Protein AF-A0A3P7IBZ7-F1 (afdb_monomer)

Radius of gyration: 17.92 Å; Cα contacts (8 Å, |Δi|>4): 157; chains: 1; bounding box: 42×33×43 Å

Secondary structure (DSSP, 8-state):
--SEEEEEE---EEEEEEETTEEEEEEE--EEESS---EEEEES-SSSS--EEEEE---S-SHHHHHHHHHHHHHHHHTTGGGSS-HHHHHHHHHHHHHHHHTSHHHHHHHHHHHHHHH-S--------THHHHHHHHHHHHHHTS-HHHHTT-

pLDDT: mean 86.07, std 16.51, range [39.19, 98.44]

Solvent-accessible surface area (backbone atoms only — not comparable to full-atom values): 9257 Å² total; per-residue (Å²): 104,73,77,57,47,100,59,60,45,80,64,69,56,70,52,70,52,72,43,84,93,44,75,54,72,51,72,52,61,49,34,43,41,78,64,67,24,65,29,61,42,84,38,49,68,66,47,97,89,40,62,46,76,50,78,32,83,32,75,98,53,38,35,64,20,43,47,43,52,70,43,48,65,59,57,45,50,78,64,44,51,86,78,45,93,56,49,68,65,50,51,55,51,48,54,52,54,50,49,56,47,55,70,31,74,67,44,46,52,50,41,58,49,46,48,53,63,67,58,74,52,87,83,78,83,89,79,58,77,73,66,59,64,53,53,57,51,54,52,50,58,54,55,72,72,49,59,71,75,62,66,75,72,115

Sequence (154 aa):
MGAYLDKPVTEKESESGHGNGLTYGATCMQGWRVKQEDAHNCILGLNDEWSMFAVYDGHGGDEVSKYTAMKLPDFLKEREFWAKDDLVTTLQEIFVDFDDILRSEEVMKELKRMAKESEDAPDRDDDGDNSEDECDRIQTIEESSMPLEEILTR

InterPro domains:
  IPR000222 PPM-type phosphatase, divalent cation binding [PS01032] (52-60)
  IPR001932 PPM-type phosphatase-like domain [PF00481] (24-108)
  IPR001932 PPM-type phosphatase-like domain [PS51746] (23-154)
  IPR036457 PPM-type phosphatase-like domain superfamily [G3DSA:3.60.40.10] (1-136)
  IPR036457 PPM-type phosphatase-like domain superfamily [SSF81606] (3-107)

Structure (mmCIF, N/CA/C/O backbone):
data_AF-A0A3P7IBZ7-F1
#
_entry.id   AF-A0A3P7IBZ7-F1
#
loop_
_atom_site.group_PDB
_atom_site.id
_atom_site.type_symbol
_atom_site.label_atom_id
_atom_site.label_alt_id
_atom_site.label_comp_id
_atom_site.label_asym_id
_atom_site.label_entity_id
_atom_site.label_seq_id
_atom_site.pdbx_PDB_ins_code
_atom_site.Cartn_x
_atom_site.Cartn_y
_atom_site.Cartn_z
_atom_site.occupancy
_atom_site.B_iso_or_equiv
_atom_site.auth_seq_id
_atom_site.auth_comp_id
_atom_site.auth_asym_id
_atom_site.auth_atom_id
_atom_site.pdbx_PDB_model_num
ATOM 1 N N . MET A 1 1 ? 19.540 3.984 -22.923 1.00 52.16 1 MET A N 1
ATOM 2 C CA . MET A 1 1 ? 18.143 3.651 -23.299 1.00 52.16 1 MET A CA 1
ATOM 3 C C . MET A 1 1 ? 17.266 4.300 -22.244 1.00 52.16 1 MET A C 1
ATOM 5 O O . MET A 1 1 ? 17.681 4.266 -21.099 1.00 52.16 1 MET A O 1
ATOM 9 N N . GLY A 1 2 ? 16.168 4.962 -22.622 1.00 67.69 2 GLY A N 1
ATOM 10 C CA . GLY A 1 2 ? 15.316 5.707 -21.679 1.00 67.69 2 GLY A CA 1
ATOM 11 C C . GLY A 1 2 ? 14.502 4.808 -20.741 1.00 67.69 2 GLY A C 1
ATOM 12 O O . GLY A 1 2 ? 14.731 3.602 -20.683 1.00 67.69 2 GLY A O 1
ATOM 13 N N . ALA A 1 3 ? 13.495 5.373 -20.074 1.00 71.81 3 ALA A N 1
ATOM 14 C CA . ALA A 1 3 ? 12.662 4.727 -19.042 1.00 71.81 3 ALA A CA 1
ATOM 15 C C . ALA A 1 3 ? 11.845 3.475 -19.470 1.00 71.81 3 ALA A C 1
ATOM 17 O O . ALA A 1 3 ? 11.038 2.953 -18.691 1.00 71.81 3 ALA A O 1
ATOM 18 N N . TYR A 1 4 ? 12.030 2.970 -20.696 1.00 87.06 4 TYR A N 1
ATOM 19 C CA . TYR A 1 4 ? 11.229 1.903 -21.294 1.00 87.06 4 TYR A CA 1
ATOM 20 C C . TYR A 1 4 ? 12.060 0.708 -21.780 1.00 87.06 4 TYR A C 1
ATOM 22 O O . TYR A 1 4 ? 13.127 0.855 -22.372 1.00 87.06 4 TYR A O 1
ATOM 30 N N . LEU A 1 5 ? 11.503 -0.489 -21.593 1.00 87.38 5 LEU A N 1
ATOM 31 C CA . LEU A 1 5 ? 12.014 -1.758 -22.105 1.00 87.38 5 LEU A CA 1
ATOM 32 C C . LEU A 1 5 ? 11.675 -1.959 -23.592 1.00 87.38 5 LEU A C 1
ATOM 34 O O . LEU A 1 5 ? 10.646 -1.498 -24.081 1.00 87.38 5 LEU A O 1
ATOM 38 N N . ASP A 1 6 ? 12.463 -2.786 -24.286 1.00 90.25 6 ASP A N 1
ATOM 39 C CA . ASP A 1 6 ? 12.171 -3.206 -25.671 1.00 90.25 6 ASP A CA 1
ATOM 40 C C . ASP A 1 6 ? 10.864 -4.013 -25.801 1.00 90.25 6 ASP A C 1
ATOM 42 O O . ASP A 1 6 ? 10.265 -4.102 -26.879 1.00 90.25 6 ASP A O 1
ATOM 46 N N . LYS A 1 7 ? 10.441 -4.669 -24.715 1.00 92.88 7 LYS A N 1
ATOM 47 C CA . LYS A 1 7 ? 9.206 -5.456 -24.611 1.00 92.88 7 LYS A CA 1
ATOM 48 C C . LYS A 1 7 ? 8.634 -5.325 -23.203 1.00 92.88 7 LYS A C 1
ATOM 50 O O . LYS A 1 7 ? 9.416 -5.295 -22.255 1.00 92.88 7 LYS A O 1
ATOM 55 N N . PRO A 1 8 ? 7.301 -5.342 -23.043 1.00 95.69 8 PRO A N 1
ATOM 56 C CA . PRO A 1 8 ? 6.701 -5.250 -21.728 1.00 95.69 8 PRO A CA 1
ATOM 57 C C . PRO A 1 8 ? 6.897 -6.547 -20.942 1.00 95.69 8 PRO A C 1
ATOM 59 O O . PRO A 1 8 ? 6.759 -7.648 -21.485 1.00 95.69 8 PRO A O 1
ATOM 62 N N . VAL A 1 9 ? 7.137 -6.412 -19.643 1.00 96.00 9 VAL A N 1
ATOM 63 C CA . VAL A 1 9 ? 7.001 -7.495 -18.672 1.00 96.00 9 VAL A CA 1
ATOM 64 C C . VAL A 1 9 ? 5.512 -7.674 -18.388 1.00 96.00 9 VAL A C 1
ATOM 66 O O . VAL A 1 9 ? 4.873 -6.844 -17.745 1.00 96.00 9 VAL A O 1
ATOM 69 N N . THR A 1 10 ? 4.939 -8.751 -18.923 1.00 96.62 10 THR A N 1
ATOM 70 C CA . THR A 1 10 ? 3.502 -9.057 -18.806 1.00 96.62 10 THR A CA 1
ATOM 71 C C . THR A 1 10 ? 3.184 -10.064 -17.704 1.00 96.62 10 THR A C 1
ATOM 73 O O . THR A 1 10 ? 2.060 -10.567 -17.642 1.00 96.62 10 THR A O 1
ATOM 76 N N . GLU A 1 11 ? 4.178 -10.432 -16.894 1.00 97.12 11 GLU A N 1
ATOM 77 C CA . GLU A 1 11 ? 3.962 -11.269 -15.719 1.00 97.12 11 GLU A CA 1
ATOM 78 C C . GLU A 1 11 ? 3.046 -10.540 -14.737 1.00 97.12 11 GLU A C 1
ATOM 80 O O . GLU A 1 11 ? 3.149 -9.328 -14.551 1.00 97.12 11 GLU A O 1
ATOM 85 N N . LYS A 1 12 ? 2.099 -11.288 -14.173 1.00 97.25 12 LYS A N 1
ATOM 86 C CA . LYS A 1 12 ? 1.120 -10.768 -13.230 1.00 97.25 12 LYS A CA 1
ATOM 87 C C . LYS A 1 12 ? 1.383 -11.379 -11.878 1.00 97.25 12 LYS A C 1
ATOM 89 O O . LYS A 1 12 ? 1.304 -12.598 -11.730 1.00 97.25 12 LYS A O 1
ATOM 94 N N . GLU A 1 13 ? 1.587 -10.523 -10.899 1.00 96.62 13 GLU A N 1
ATOM 95 C CA . GLU A 1 13 ? 1.480 -10.914 -9.507 1.00 96.62 13 GLU A CA 1
ATOM 96 C C . GLU A 1 13 ? 0.029 -10.670 -9.115 1.00 96.62 13 GLU A C 1
ATOM 98 O O . GLU A 1 13 ? -0.492 -9.565 -9.276 1.00 96.62 13 GLU A O 1
ATOM 103 N N . SER A 1 14 ? -0.676 -11.730 -8.730 1.00 97.56 14 SER A N 1
ATOM 104 C CA . SER A 1 14 ? -2.088 -11.663 -8.366 1.00 97.56 14 SER A CA 1
ATOM 105 C C . SER A 1 14 ? -2.292 -12.262 -6.987 1.00 97.56 14 SER A C 1
ATOM 107 O O . SER A 1 14 ? -1.769 -13.332 -6.679 1.00 97.56 14 SER A O 1
ATOM 109 N N . GLU A 1 15 ? -3.128 -11.613 -6.194 1.00 97.75 15 GLU A N 1
ATOM 110 C CA . GLU A 1 15 ? -3.600 -12.130 -4.921 1.00 97.75 15 GLU A CA 1
ATOM 111 C C . GLU A 1 15 ? -5.122 -12.001 -4.822 1.00 97.75 15 GLU A C 1
ATOM 113 O O . GLU A 1 15 ? -5.765 -11.222 -5.527 1.00 97.75 15 GLU A O 1
ATOM 118 N N . SER A 1 16 ? -5.726 -12.816 -3.967 1.00 98.19 16 SER A N 1
ATOM 119 C CA . SER A 1 16 ? -7.155 -12.749 -3.676 1.00 98.19 16 SER A CA 1
ATOM 120 C C . SER A 1 16 ? -7.416 -13.313 -2.292 1.00 98.19 16 SER A C 1
ATOM 122 O O . SER A 1 16 ? -6.665 -14.165 -1.813 1.00 98.19 16 SER A O 1
ATOM 124 N N . GLY A 1 17 ? -8.497 -12.870 -1.663 1.00 97.50 17 GLY A N 1
ATOM 125 C CA . GLY A 1 17 ? -8.834 -13.308 -0.319 1.00 97.50 17 GLY A CA 1
ATOM 126 C C . GLY A 1 17 ? -10.266 -12.981 0.068 1.00 97.50 17 GLY A C 1
ATOM 127 O O . GLY A 1 17 ? -10.986 -12.270 -0.634 1.00 97.50 17 GLY A O 1
ATOM 128 N N . HIS A 1 18 ? -10.683 -13.522 1.209 1.00 97.44 18 HIS A N 1
ATOM 129 C CA . HIS A 1 18 ? -11.980 -13.243 1.813 1.00 97.44 18 HIS A CA 1
ATOM 130 C C . HIS A 1 18 ? -11.850 -13.170 3.340 1.00 97.44 18 HIS A C 1
ATOM 132 O O . HIS A 1 18 ? -11.046 -13.884 3.937 1.00 97.44 18 HIS A O 1
ATOM 138 N N . GLY A 1 19 ? -12.637 -12.311 3.984 1.00 94.81 19 GLY A N 1
ATOM 139 C CA . GLY A 1 19 ? -12.550 -12.040 5.425 1.00 94.81 19 GLY A CA 1
ATOM 140 C C . GLY A 1 19 ? -13.322 -10.777 5.793 1.00 94.81 19 GLY A C 1
ATOM 141 O O . GLY A 1 19 ? -13.628 -9.985 4.909 1.00 94.81 19 GLY A O 1
ATOM 142 N N . ASN A 1 20 ? -13.711 -10.619 7.061 1.00 93.81 20 ASN A N 1
ATOM 143 C CA . ASN A 1 20 ? -14.535 -9.491 7.537 1.00 93.81 20 ASN A CA 1
ATOM 144 C C . ASN A 1 20 ? -15.783 -9.206 6.664 1.00 93.81 20 ASN A C 1
ATOM 146 O O . ASN A 1 20 ? -16.196 -8.068 6.479 1.00 93.81 20 ASN A O 1
ATOM 150 N N . GLY A 1 21 ? -16.387 -10.257 6.091 1.00 95.38 21 GLY A N 1
ATOM 151 C CA . GLY A 1 21 ? -17.546 -10.142 5.192 1.00 95.38 21 GLY A CA 1
ATOM 152 C C . GLY A 1 21 ? -17.233 -9.643 3.773 1.00 95.38 21 GLY A C 1
ATOM 153 O O . GLY A 1 21 ? -18.151 -9.516 2.966 1.00 95.38 21 GLY A O 1
ATOM 154 N N . LEU A 1 22 ? -15.963 -9.401 3.449 1.00 97.00 22 LEU A N 1
ATOM 155 C CA . LEU A 1 22 ? -15.488 -8.925 2.153 1.00 97.00 22 LEU A CA 1
ATOM 156 C C . LEU A 1 22 ? -14.825 -10.046 1.341 1.00 97.00 22 LEU A C 1
ATOM 158 O O . LEU A 1 22 ? -14.389 -11.072 1.868 1.00 97.00 22 LEU A O 1
ATOM 162 N N . THR A 1 23 ? -14.737 -9.838 0.030 1.00 98.06 23 THR A N 1
ATOM 163 C CA . THR A 1 23 ? -13.933 -10.637 -0.905 1.00 98.06 23 THR A CA 1
ATOM 164 C C . THR A 1 23 ? -13.191 -9.675 -1.820 1.00 98.06 23 THR A C 1
ATOM 166 O O . THR A 1 23 ? -13.800 -8.727 -2.315 1.00 98.06 23 THR A O 1
ATOM 169 N N . TYR A 1 24 ? -11.899 -9.909 -2.041 1.00 98.12 24 TYR A N 1
ATOM 170 C CA . TYR A 1 24 ? -11.063 -9.062 -2.886 1.00 98.12 24 TYR A CA 1
ATOM 171 C C . TYR A 1 24 ? -10.241 -9.885 -3.879 1.00 98.12 24 TYR A C 1
ATOM 173 O O . TYR A 1 24 ? -9.981 -11.073 -3.677 1.00 98.12 24 TYR A O 1
ATOM 181 N N . GLY A 1 25 ? -9.804 -9.209 -4.935 1.00 98.31 25 GLY A N 1
ATOM 182 C CA . GLY A 1 25 ? -8.729 -9.646 -5.812 1.00 98.31 25 GLY A CA 1
ATOM 183 C C . GLY A 1 25 ? -7.904 -8.432 -6.221 1.00 98.31 25 GLY A C 1
ATOM 184 O O . GLY A 1 25 ? -8.474 -7.375 -6.488 1.00 98.31 25 GLY A O 1
ATOM 185 N N . ALA A 1 26 ? -6.587 -8.585 -6.256 1.00 98.00 26 ALA A N 1
ATOM 186 C CA . ALA A 1 26 ? -5.650 -7.560 -6.690 1.00 98.00 26 ALA A CA 1
ATOM 187 C C . ALA A 1 26 ? -4.626 -8.167 -7.649 1.00 98.00 26 ALA A C 1
ATOM 189 O O . ALA A 1 26 ? -4.324 -9.361 -7.595 1.00 98.00 26 ALA A O 1
ATOM 190 N N . THR A 1 27 ? -4.119 -7.351 -8.566 1.00 97.69 27 THR A N 1
ATOM 191 C CA . THR A 1 27 ? -3.012 -7.747 -9.429 1.00 97.69 27 THR A CA 1
ATOM 192 C C . THR A 1 27 ? -2.173 -6.542 -9.811 1.00 97.69 27 THR A C 1
ATOM 194 O O . THR A 1 27 ? -2.729 -5.477 -10.072 1.00 97.69 27 THR A O 1
ATOM 197 N N . CYS A 1 28 ? -0.858 -6.723 -9.890 1.00 96.38 28 CYS A N 1
ATOM 198 C CA . CYS A 1 28 ? 0.061 -5.750 -10.466 1.00 96.38 28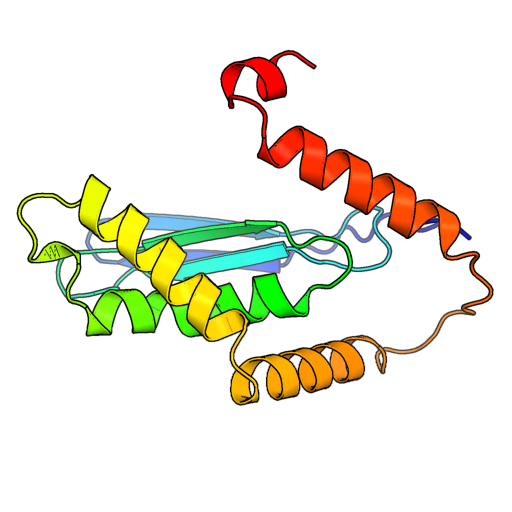 CYS A CA 1
ATOM 199 C C . CYS A 1 28 ? 0.846 -6.369 -11.635 1.00 96.38 28 CYS A C 1
ATOM 201 O O . CYS A 1 28 ? 0.928 -7.592 -11.789 1.00 96.38 28 CYS A O 1
ATOM 203 N N . MET A 1 29 ? 1.360 -5.502 -12.508 1.00 97.31 29 MET A N 1
ATOM 204 C CA . MET A 1 29 ? 2.141 -5.858 -13.692 1.00 97.31 29 MET A CA 1
ATOM 205 C C . MET A 1 29 ? 3.065 -4.686 -14.027 1.00 97.31 29 MET A C 1
ATOM 207 O O . MET A 1 29 ? 2.584 -3.567 -14.167 1.00 97.31 29 MET A O 1
ATOM 211 N N . GLN A 1 30 ? 4.359 -4.949 -14.208 1.00 95.56 30 GLN A N 1
ATOM 212 C CA . GLN A 1 30 ? 5.362 -3.912 -14.490 1.00 95.56 30 GLN A CA 1
ATOM 213 C C . GLN A 1 30 ? 5.162 -3.232 -15.857 1.00 95.56 30 GLN A C 1
ATOM 215 O O . GLN A 1 30 ? 5.367 -2.030 -16.018 1.00 95.56 30 GLN A O 1
ATOM 220 N N . GLY A 1 31 ? 4.774 -3.997 -16.880 1.00 95.50 31 GLY A N 1
ATOM 221 C CA . GLY A 1 31 ? 4.566 -3.453 -18.217 1.00 95.50 31 GLY A CA 1
ATOM 222 C C . GLY A 1 31 ? 5.872 -2.982 -18.861 1.00 95.50 31 GLY A C 1
ATOM 223 O O . GLY A 1 31 ? 6.846 -3.727 -18.913 1.00 95.50 31 GLY A O 1
ATOM 224 N N . TRP A 1 32 ? 5.867 -1.779 -19.434 1.00 93.69 32 TRP A N 1
ATOM 225 C CA . TRP A 1 32 ? 6.975 -1.273 -20.255 1.00 93.69 32 TRP A CA 1
ATOM 226 C C . TRP A 1 32 ? 8.083 -0.580 -19.463 1.00 93.69 32 TRP A C 1
ATOM 228 O O . TRP A 1 32 ? 9.132 -0.317 -20.043 1.00 93.69 32 TRP A O 1
ATOM 238 N N . ARG A 1 33 ? 7.862 -0.262 -18.185 1.00 90.19 33 ARG A N 1
ATOM 239 C CA . ARG A 1 33 ? 8.858 0.419 -17.350 1.00 90.19 33 ARG A CA 1
ATOM 240 C C . ARG A 1 33 ? 10.016 -0.518 -17.020 1.00 90.19 33 ARG A C 1
ATOM 242 O O . ARG A 1 33 ? 9.834 -1.735 -16.961 1.00 90.19 33 ARG A O 1
ATOM 249 N N . VAL A 1 34 ? 11.204 0.045 -16.808 1.00 89.12 34 VAL A N 1
ATOM 250 C CA . VAL A 1 34 ? 12.412 -0.729 -16.462 1.00 89.12 34 VAL A CA 1
ATOM 251 C C . VAL A 1 34 ? 12.281 -1.391 -15.088 1.00 89.12 34 VAL A C 1
ATOM 253 O O . VAL A 1 34 ? 12.700 -2.538 -14.922 1.00 89.12 34 VAL A O 1
ATOM 256 N N . LYS A 1 35 ? 11.641 -0.707 -14.135 1.00 90.44 35 LYS A N 1
ATOM 257 C CA . LYS A 1 35 ? 11.371 -1.197 -12.779 1.00 90.44 35 LYS A CA 1
ATOM 258 C C . LYS A 1 35 ? 9.875 -1.128 -12.471 1.00 90.44 35 LYS A C 1
ATOM 260 O O . LYS A 1 35 ? 9.162 -0.311 -13.050 1.00 90.44 35 LYS A O 1
ATOM 265 N N . GLN A 1 36 ? 9.415 -2.014 -11.588 1.00 94.19 36 GLN A N 1
ATOM 266 C CA . GLN A 1 36 ? 8.097 -1.904 -10.968 1.00 94.19 36 GLN A CA 1
ATOM 267 C C . GLN A 1 36 ? 8.231 -1.093 -9.681 1.00 94.19 36 GLN A C 1
ATOM 269 O O . GLN A 1 36 ? 8.868 -1.558 -8.735 1.00 94.19 36 GLN A O 1
ATOM 274 N N . GLU A 1 37 ? 7.640 0.097 -9.666 1.00 95.69 37 GLU A N 1
ATOM 275 C CA . GLU A 1 37 ? 7.680 1.022 -8.531 1.00 95.69 37 GLU A CA 1
ATOM 276 C C . GLU A 1 37 ? 6.390 0.977 -7.697 1.00 95.69 37 GLU A C 1
ATOM 278 O O . GLU A 1 37 ? 6.362 1.498 -6.582 1.00 95.69 37 GLU A O 1
ATOM 283 N N . ASP A 1 38 ? 5.351 0.282 -8.175 1.00 97.00 38 ASP A N 1
ATOM 284 C CA . ASP A 1 38 ? 4.095 0.111 -7.449 1.00 97.00 38 ASP A CA 1
ATOM 285 C C . ASP A 1 38 ? 4.231 -0.829 -6.244 1.00 97.00 38 ASP A C 1
ATOM 287 O O . ASP A 1 38 ? 4.886 -1.876 -6.288 1.00 97.00 38 ASP A O 1
ATOM 291 N N . ALA A 1 39 ? 3.469 -0.531 -5.195 1.00 97.88 39 ALA A N 1
ATOM 292 C CA . ALA A 1 39 ? 3.184 -1.436 -4.088 1.00 97.88 39 ALA A CA 1
ATOM 293 C C . ALA A 1 39 ? 1.689 -1.399 -3.731 1.00 97.88 39 ALA A C 1
ATOM 295 O O . ALA A 1 39 ? 0.963 -0.480 -4.105 1.00 97.88 39 ALA A O 1
ATOM 296 N N . HIS A 1 40 ? 1.196 -2.392 -2.989 1.00 98.38 40 HIS A N 1
ATOM 297 C CA . HIS A 1 40 ? -0.197 -2.408 -2.536 1.00 98.38 40 HIS A CA 1
ATOM 298 C C . HIS A 1 40 ? -0.378 -3.161 -1.215 1.00 98.38 40 HIS A C 1
ATOM 300 O O . HIS A 1 40 ? 0.480 -3.935 -0.790 1.00 98.38 40 HIS A O 1
ATOM 306 N N . ASN A 1 41 ? -1.520 -2.936 -0.565 1.00 98.44 41 ASN A N 1
ATOM 307 C CA . ASN A 1 41 ? -1.990 -3.716 0.575 1.00 98.44 41 ASN A CA 1
ATOM 308 C C . ASN A 1 41 ? -3.424 -4.193 0.345 1.00 98.44 41 ASN A C 1
ATOM 310 O O . ASN A 1 41 ? -4.287 -3.395 -0.019 1.00 98.44 41 ASN A O 1
ATOM 314 N N . CYS A 1 42 ? -3.689 -5.454 0.687 1.00 98.12 42 CYS A N 1
ATOM 315 C CA . CYS A 1 42 ? -5.032 -6.013 0.819 1.00 98.12 42 CYS A CA 1
ATOM 316 C C . CYS A 1 42 ? -5.203 -6.659 2.204 1.00 98.12 42 CYS A C 1
ATOM 318 O O . CYS A 1 42 ? -5.070 -7.868 2.383 1.00 98.12 42 CYS A O 1
ATOM 320 N N . ILE A 1 43 ? -5.463 -5.844 3.226 1.00 97.56 43 ILE A N 1
ATOM 321 C CA . ILE A 1 43 ? -5.480 -6.264 4.631 1.00 97.56 43 ILE A CA 1
ATOM 322 C C . ILE A 1 43 ? -6.922 -6.384 5.104 1.00 97.56 43 ILE A C 1
ATOM 324 O O . ILE A 1 43 ? -7.578 -5.400 5.430 1.00 97.56 43 ILE A O 1
ATOM 328 N N . LEU A 1 44 ? -7.424 -7.612 5.185 1.00 96.81 44 LEU A N 1
ATOM 329 C CA . LEU A 1 44 ? -8.801 -7.858 5.614 1.00 96.81 44 LEU A CA 1
ATOM 330 C C . LEU A 1 44 ? -9.022 -7.630 7.113 1.00 96.81 44 LEU A C 1
ATOM 332 O O . LEU A 1 44 ? -10.113 -7.221 7.485 1.00 96.81 44 LEU A O 1
ATOM 336 N N . GLY A 1 45 ? -8.009 -7.857 7.949 1.00 93.06 45 GLY A N 1
ATOM 337 C CA . GLY A 1 45 ? -8.071 -7.653 9.398 1.00 93.06 45 GLY A CA 1
ATOM 338 C C . GLY A 1 45 ? -7.129 -6.542 9.839 1.00 93.06 45 GLY A C 1
ATOM 339 O O . GLY A 1 45 ? -6.076 -6.817 10.413 1.00 93.06 45 GLY A O 1
ATOM 340 N N . LEU A 1 46 ? -7.477 -5.291 9.533 1.00 93.62 46 LEU A N 1
ATOM 341 C CA . LEU A 1 46 ? -6.771 -4.145 10.105 1.00 93.62 46 LEU A CA 1
ATOM 342 C C . LEU A 1 46 ? -7.048 -4.080 11.616 1.00 93.62 46 LEU A C 1
ATOM 344 O O . LEU A 1 46 ? -6.125 -3.898 12.406 1.00 93.62 46 LEU A O 1
ATOM 348 N N . ASN A 1 47 ? -8.300 -4.345 11.993 1.00 90.75 47 ASN A N 1
ATOM 349 C CA . ASN A 1 47 ? -8.729 -4.803 13.314 1.00 90.75 47 ASN A CA 1
ATOM 350 C C . ASN A 1 47 ? -9.914 -5.791 13.142 1.00 90.75 47 ASN A C 1
ATOM 352 O O . ASN A 1 47 ? -10.132 -6.306 12.041 1.00 90.75 47 ASN A O 1
ATOM 356 N N . ASP A 1 48 ? -10.681 -6.053 14.205 1.00 89.31 48 ASP A N 1
ATOM 357 C CA . ASP A 1 48 ? -11.826 -6.978 14.168 1.00 89.31 48 ASP A CA 1
ATOM 358 C C . ASP A 1 48 ? -12.973 -6.526 13.236 1.00 89.31 48 ASP A C 1
ATOM 360 O O . ASP A 1 48 ? -13.740 -7.361 12.761 1.00 89.31 48 ASP A O 1
ATOM 364 N N . GLU A 1 49 ? -13.090 -5.227 12.942 1.00 91.75 49 GLU A N 1
ATOM 365 C CA . GLU A 1 49 ? -14.200 -4.638 12.171 1.00 91.75 49 GLU A CA 1
ATOM 366 C C . GLU A 1 49 ? -13.758 -3.953 10.866 1.00 91.75 49 GLU A C 1
ATOM 368 O O . GLU A 1 49 ? -14.572 -3.739 9.969 1.00 91.75 49 GLU A O 1
ATOM 373 N N . TRP A 1 50 ? -12.475 -3.616 10.735 1.00 94.94 50 TRP A N 1
ATOM 374 C CA . TRP A 1 50 ? -11.934 -2.794 9.659 1.00 94.94 50 TRP A CA 1
ATOM 375 C C . TRP A 1 50 ? -10.991 -3.587 8.764 1.00 94.94 50 TRP A C 1
ATOM 377 O O . TRP A 1 50 ? -10.148 -4.361 9.221 1.00 94.94 50 TRP A O 1
ATOM 387 N N . SER A 1 51 ? -11.101 -3.322 7.467 1.00 96.75 51 SER A N 1
ATOM 388 C CA . SER A 1 51 ? -10.182 -3.780 6.429 1.00 96.75 51 SER A CA 1
ATOM 389 C C . SER A 1 51 ? -9.531 -2.567 5.764 1.00 96.75 51 SER A C 1
ATOM 391 O O . SER A 1 51 ? -10.141 -1.502 5.682 1.00 96.75 51 SER A O 1
ATOM 393 N N . MET A 1 52 ? -8.307 -2.726 5.270 1.00 96.38 52 MET A N 1
ATOM 394 C CA . MET A 1 52 ? -7.556 -1.700 4.550 1.00 96.38 52 MET A CA 1
ATOM 395 C C . MET A 1 52 ? -7.153 -2.214 3.174 1.00 96.38 52 MET A C 1
ATOM 397 O O . MET A 1 52 ? -6.584 -3.297 3.050 1.00 96.38 52 MET A O 1
ATOM 401 N N . PHE A 1 53 ? -7.391 -1.390 2.159 1.00 98.19 53 PHE A N 1
ATOM 402 C CA . PHE A 1 53 ? -6.895 -1.592 0.804 1.00 98.19 53 PHE A CA 1
ATOM 403 C C . PHE A 1 53 ? -6.184 -0.318 0.362 1.00 98.19 53 PHE A C 1
ATOM 405 O O . PHE A 1 53 ? -6.715 0.772 0.570 1.00 98.19 53 PHE A O 1
ATOM 412 N N . ALA A 1 54 ? -4.994 -0.447 -0.214 1.00 98.19 54 ALA A N 1
ATOM 413 C CA . ALA A 1 54 ? -4.203 0.695 -0.659 1.00 98.19 54 ALA A CA 1
ATOM 414 C C . ALA A 1 54 ? -3.339 0.320 -1.863 1.00 98.19 54 ALA A C 1
ATOM 416 O O . ALA A 1 54 ? -2.884 -0.818 -1.965 1.00 98.19 54 ALA A 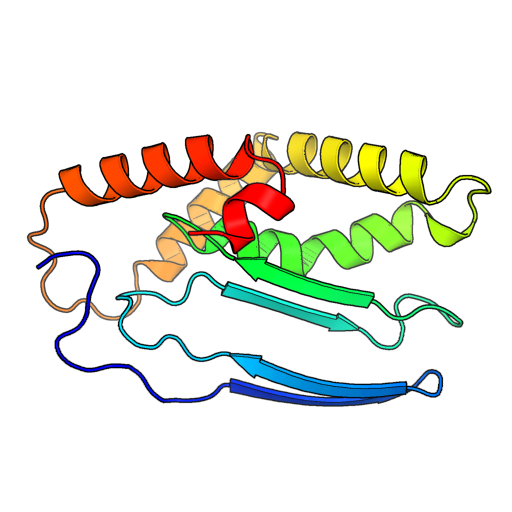O 1
ATOM 417 N N . VAL A 1 55 ? -3.114 1.291 -2.744 1.00 98.38 55 VAL A N 1
ATOM 418 C CA . VAL A 1 55 ? -2.181 1.217 -3.873 1.00 98.38 55 VAL A CA 1
ATOM 419 C C . VAL A 1 55 ? -1.253 2.418 -3.752 1.00 98.38 55 VAL A C 1
ATOM 421 O O . VAL A 1 55 ? -1.719 3.526 -3.486 1.00 98.38 55 VAL A O 1
ATOM 424 N N . TYR A 1 56 ? 0.041 2.179 -3.915 1.00 98.06 56 TYR A N 1
ATOM 425 C CA . TYR A 1 56 ? 1.092 3.180 -3.827 1.00 98.06 56 TYR A CA 1
ATOM 426 C C . TYR A 1 56 ? 1.850 3.163 -5.148 1.00 98.06 56 TYR A C 1
ATOM 428 O O . TYR A 1 56 ? 2.499 2.166 -5.453 1.00 98.06 56 TYR A O 1
ATOM 436 N N . ASP A 1 57 ? 1.733 4.242 -5.909 1.00 97.38 57 ASP A N 1
ATOM 437 C CA . ASP A 1 57 ? 2.437 4.455 -7.175 1.00 97.38 57 ASP A CA 1
ATOM 438 C C . ASP A 1 57 ? 3.772 5.143 -6.849 1.00 97.38 57 ASP A C 1
ATOM 440 O O . ASP A 1 57 ? 3.791 6.267 -6.332 1.00 97.38 57 ASP A O 1
ATOM 444 N N . GLY A 1 58 ? 4.872 4.400 -6.973 1.00 94.12 58 GLY A N 1
ATOM 445 C CA . GLY A 1 58 ? 6.218 4.910 -6.711 1.00 94.12 58 GLY A CA 1
ATOM 446 C C . GLY A 1 58 ? 6.752 5.686 -7.911 1.00 94.12 58 GLY A C 1
ATOM 447 O O . GLY A 1 58 ? 6.364 5.419 -9.041 1.00 94.12 58 GLY A O 1
ATOM 448 N N . HIS A 1 59 ? 7.658 6.637 -7.669 1.00 89.50 59 HIS A N 1
ATOM 449 C CA . HIS A 1 59 ? 8.251 7.422 -8.750 1.00 89.50 59 HIS A CA 1
ATOM 450 C C . HIS A 1 59 ? 9.720 7.751 -8.495 1.00 89.50 59 HIS A C 1
ATOM 452 O O . HIS A 1 59 ? 10.055 8.476 -7.551 1.00 89.50 59 HIS A O 1
ATOM 458 N N . GLY A 1 60 ? 10.595 7.271 -9.378 1.00 86.06 60 GLY A N 1
ATOM 459 C CA . GLY A 1 60 ? 12.039 7.514 -9.305 1.00 86.06 60 GLY A CA 1
ATOM 460 C C . GLY A 1 60 ? 12.723 6.740 -8.176 1.00 86.06 60 GLY A C 1
ATOM 461 O O . GLY A 1 60 ? 13.687 7.253 -7.595 1.00 86.06 60 GLY A O 1
ATOM 462 N N . GLY A 1 61 ? 12.184 5.559 -7.869 1.00 90.06 61 GLY A N 1
ATOM 463 C CA . GLY A 1 61 ? 12.497 4.691 -6.740 1.00 90.06 61 GLY A CA 1
ATOM 464 C C . GLY A 1 61 ? 11.256 3.941 -6.233 1.00 90.06 61 GLY A C 1
ATOM 465 O O . GLY A 1 61 ? 10.165 4.504 -6.120 1.00 90.06 61 GLY A O 1
ATOM 466 N N . ASP A 1 62 ? 11.420 2.664 -5.887 1.00 94.75 62 ASP A N 1
ATOM 467 C CA . ASP A 1 62 ? 10.374 1.800 -5.322 1.00 94.75 62 ASP A CA 1
ATOM 468 C C . ASP A 1 62 ? 10.443 1.705 -3.785 1.00 94.75 62 ASP A C 1
ATOM 470 O O . ASP A 1 62 ? 9.609 1.070 -3.136 1.00 94.75 62 ASP A O 1
ATOM 474 N N . GLU A 1 63 ? 11.446 2.325 -3.164 1.00 96.44 63 GLU A N 1
ATOM 475 C CA . GLU A 1 63 ? 11.712 2.191 -1.738 1.00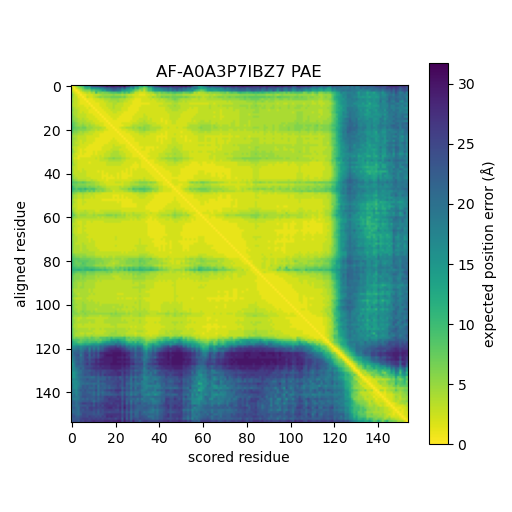 96.44 63 GLU A CA 1
ATOM 476 C C . GLU A 1 63 ? 10.630 2.838 -0.870 1.00 96.44 63 GLU A C 1
ATOM 478 O O . GLU A 1 63 ? 10.249 2.258 0.147 1.00 96.44 63 GLU A O 1
ATOM 483 N N . VAL A 1 64 ? 10.092 3.999 -1.266 1.00 97.38 64 VAL A N 1
ATOM 484 C CA . VAL A 1 64 ? 9.063 4.706 -0.485 1.00 97.38 64 VAL A CA 1
ATOM 485 C C . VAL A 1 64 ? 7.708 4.015 -0.609 1.00 97.38 64 VAL A C 1
ATOM 487 O O . VAL A 1 64 ? 7.037 3.822 0.407 1.00 97.38 64 VAL A O 1
ATOM 490 N N . SER A 1 65 ? 7.308 3.587 -1.810 1.00 97.94 65 SER A N 1
ATOM 491 C CA . SER A 1 65 ? 6.054 2.849 -2.021 1.00 97.94 65 SER A CA 1
ATOM 492 C C . SER A 1 65 ? 6.074 1.518 -1.260 1.00 97.94 65 SER A C 1
ATOM 494 O O . SER A 1 65 ? 5.145 1.221 -0.501 1.00 97.94 65 SER A O 1
ATOM 496 N N . LYS A 1 66 ? 7.179 0.762 -1.342 1.00 97.62 66 LYS A N 1
ATOM 497 C CA . LYS A 1 66 ? 7.381 -0.477 -0.572 1.00 97.62 66 LYS A CA 1
ATOM 498 C C . LYS A 1 66 ? 7.413 -0.231 0.932 1.00 97.62 66 LYS A C 1
ATOM 500 O O . LYS A 1 66 ? 6.760 -0.959 1.679 1.00 97.62 66 LYS A O 1
ATOM 505 N N . TYR A 1 67 ? 8.147 0.779 1.402 1.00 98.06 67 TYR A N 1
ATOM 506 C CA . TYR A 1 67 ? 8.207 1.109 2.829 1.00 98.06 67 TYR A CA 1
ATOM 507 C C . TYR A 1 67 ? 6.828 1.493 3.370 1.00 98.06 67 TYR A C 1
ATOM 509 O O . TYR A 1 67 ? 6.418 1.012 4.429 1.00 98.06 67 TYR A O 1
ATOM 517 N N . THR A 1 68 ? 6.075 2.289 2.612 1.00 98.31 68 THR A N 1
ATOM 518 C CA . THR A 1 68 ? 4.702 2.673 2.952 1.00 98.31 68 THR A CA 1
ATOM 519 C C . THR A 1 68 ? 3.808 1.442 3.061 1.00 98.31 68 THR A C 1
ATOM 521 O O . THR A 1 68 ? 3.171 1.253 4.096 1.00 98.31 68 THR A O 1
ATOM 524 N N . ALA A 1 69 ? 3.846 0.537 2.078 1.00 98.00 69 ALA A N 1
ATOM 525 C CA . ALA A 1 69 ? 3.086 -0.712 2.122 1.00 98.00 69 ALA A CA 1
ATOM 526 C C . ALA A 1 69 ? 3.443 -1.607 3.324 1.00 98.00 69 ALA A C 1
ATOM 528 O O . ALA A 1 69 ? 2.585 -2.321 3.846 1.00 98.00 69 ALA A O 1
ATOM 529 N N . MET A 1 70 ? 4.698 -1.574 3.785 1.00 97.69 70 MET A N 1
ATOM 530 C CA . MET A 1 70 ? 5.150 -2.346 4.945 1.00 97.69 70 MET A CA 1
ATOM 531 C C . MET A 1 70 ? 4.759 -1.724 6.290 1.00 97.69 70 MET A C 1
ATOM 533 O O . MET A 1 70 ? 4.529 -2.463 7.244 1.00 97.69 70 MET A O 1
ATOM 537 N N . LYS A 1 71 ? 4.746 -0.390 6.405 1.00 98.00 71 LYS A N 1
ATOM 538 C CA . LYS A 1 71 ? 4.689 0.300 7.708 1.00 98.00 71 LYS A CA 1
ATOM 539 C C . LYS A 1 71 ? 3.390 1.049 7.967 1.00 98.00 71 LYS A C 1
ATOM 541 O O . LYS A 1 71 ? 2.953 1.095 9.116 1.00 98.00 71 LYS A O 1
ATOM 546 N N . LEU A 1 72 ? 2.759 1.612 6.937 1.00 97.81 72 LEU A N 1
ATOM 547 C CA . LEU A 1 72 ? 1.539 2.408 7.091 1.00 97.81 72 LEU A CA 1
ATOM 548 C C . LEU A 1 72 ? 0.389 1.631 7.761 1.00 97.81 72 LEU A C 1
ATOM 550 O O . LEU A 1 72 ? -0.271 2.210 8.625 1.00 97.81 72 LEU A O 1
ATOM 554 N N . PRO A 1 73 ? 0.146 0.336 7.461 1.00 97.06 73 PRO A N 1
ATOM 555 C CA . PRO A 1 73 ? -0.932 -0.398 8.116 1.00 97.06 73 PRO A CA 1
ATOM 556 C C . PRO A 1 73 ? -0.770 -0.487 9.632 1.00 97.06 73 PRO A C 1
ATOM 558 O O . PRO A 1 73 ? -1.722 -0.237 10.364 1.00 97.06 73 PRO A O 1
ATOM 561 N N . ASP A 1 74 ? 0.426 -0.815 10.118 1.00 96.12 74 ASP A N 1
ATOM 562 C CA . ASP A 1 74 ? 0.669 -0.905 11.558 1.00 96.12 74 ASP A CA 1
ATOM 563 C C . ASP A 1 74 ? 0.681 0.485 12.205 1.00 96.12 74 ASP A C 1
ATOM 565 O O . ASP A 1 74 ? 0.127 0.661 13.288 1.00 96.12 74 ASP A O 1
ATOM 569 N N . PHE A 1 75 ? 1.163 1.503 11.491 1.00 96.38 75 PHE A N 1
ATOM 570 C CA . PHE A 1 75 ? 1.103 2.899 11.924 1.00 96.38 75 PHE A CA 1
ATOM 571 C C . PHE A 1 75 ? -0.329 3.413 12.145 1.00 96.38 75 PHE A C 1
ATOM 573 O O . PHE A 1 75 ? -0.600 4.139 13.109 1.00 96.38 75 PHE A O 1
ATOM 580 N N . LEU A 1 76 ? -1.256 3.012 11.266 1.00 95.62 76 LEU A N 1
ATOM 581 C CA . LEU A 1 76 ? -2.690 3.266 11.401 1.00 95.62 76 LEU A CA 1
ATOM 582 C C . LEU A 1 76 ? -3.271 2.531 12.616 1.00 95.62 76 LEU A C 1
ATOM 584 O O . LEU A 1 76 ? -4.053 3.120 13.367 1.00 95.62 76 LEU A O 1
ATOM 588 N N . LYS A 1 77 ? -2.873 1.269 12.835 1.00 94.25 77 LYS A N 1
ATOM 589 C CA . LYS A 1 77 ? -3.339 0.473 13.982 1.00 94.25 77 LYS A CA 1
ATOM 590 C C . LYS A 1 77 ? -2.898 1.060 15.315 1.00 94.25 77 LYS A C 1
ATOM 592 O O . LYS A 1 77 ? -3.714 1.170 16.222 1.00 94.25 77 LYS A O 1
ATOM 597 N N . GLU A 1 78 ? -1.638 1.472 15.427 1.00 94.25 78 GLU A N 1
ATOM 598 C CA . GLU A 1 78 ? -1.073 2.057 16.649 1.00 94.25 78 GLU A CA 1
ATOM 599 C C . GLU A 1 78 ? -1.789 3.339 17.090 1.00 94.25 78 GLU A C 1
ATOM 601 O O . GLU A 1 78 ? -1.842 3.641 18.281 1.00 94.25 78 GLU A O 1
ATOM 606 N N . ARG A 1 79 ? -2.358 4.092 16.142 1.00 93.12 79 ARG A N 1
ATOM 607 C CA . ARG A 1 79 ? -3.125 5.317 16.422 1.00 93.12 79 ARG A CA 1
ATOM 608 C C . ARG A 1 79 ? -4.602 5.082 16.670 1.00 93.12 79 ARG A C 1
ATOM 610 O O . ARG A 1 79 ? -5.302 6.044 16.987 1.00 93.12 79 ARG A O 1
ATOM 617 N N . GLU A 1 80 ? -5.065 3.844 16.496 1.00 92.00 80 GLU A N 1
ATOM 618 C CA . GLU A 1 80 ? -6.473 3.466 16.577 1.00 92.00 80 GLU A CA 1
ATOM 619 C C . GLU A 1 80 ? -7.357 4.485 15.842 1.00 92.00 80 GLU A C 1
ATOM 621 O O . GLU A 1 80 ? -8.318 5.002 16.407 1.00 92.00 80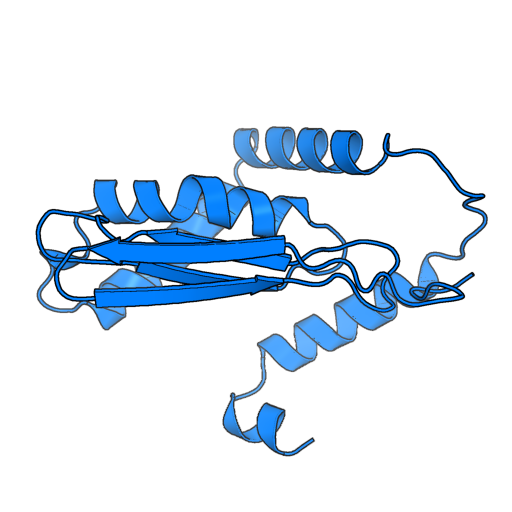 GLU A O 1
ATOM 626 N N . PHE A 1 81 ? -6.999 4.849 14.600 1.00 90.00 81 PHE A N 1
ATOM 627 C CA . PHE A 1 81 ? -7.628 5.988 13.908 1.00 90.00 81 PHE A CA 1
ATOM 628 C C . PHE A 1 81 ? -9.158 5.857 13.826 1.00 90.00 81 PHE A C 1
ATOM 630 O O . PHE A 1 81 ? -9.873 6.850 13.905 1.00 90.00 81 PHE A O 1
ATOM 637 N N . TRP A 1 82 ? -9.655 4.619 13.746 1.00 91.88 82 TRP A N 1
ATOM 638 C CA . TRP A 1 82 ? -11.073 4.253 13.767 1.00 91.88 82 TRP A CA 1
ATOM 639 C C . TRP A 1 82 ? -11.811 4.627 15.061 1.00 91.88 82 TRP A C 1
ATOM 641 O O . TRP A 1 82 ? -13.036 4.679 15.064 1.00 91.88 82 TRP A O 1
ATOM 651 N N . ALA A 1 83 ? -11.102 4.865 16.166 1.00 91.81 83 ALA A N 1
ATOM 652 C CA . ALA A 1 83 ? -11.683 5.260 17.447 1.00 91.81 83 ALA A CA 1
ATOM 653 C C . ALA A 1 83 ? -11.933 6.777 17.552 1.00 91.81 83 ALA A C 1
ATOM 655 O O . ALA A 1 83 ? -12.413 7.251 18.583 1.00 91.81 83 ALA A O 1
ATOM 656 N N . LYS A 1 84 ? -11.573 7.557 16.524 1.00 91.75 84 LYS A N 1
ATOM 657 C CA . LYS A 1 84 ? -11.769 9.011 16.485 1.00 91.75 84 LYS A CA 1
ATOM 658 C C . LYS A 1 84 ? -13.108 9.366 15.840 1.00 91.75 84 LYS A C 1
ATOM 660 O O . LYS A 1 84 ? -13.491 8.776 14.836 1.00 91.75 84 LYS A O 1
ATOM 665 N N . ASP A 1 85 ? -13.774 10.386 16.383 1.00 91.94 85 ASP A N 1
ATOM 666 C CA . ASP A 1 85 ? -15.045 10.888 15.838 1.00 91.94 85 ASP A CA 1
ATOM 667 C C . ASP A 1 85 ? -14.871 11.539 14.452 1.00 91.94 85 ASP A C 1
ATOM 669 O O . ASP A 1 85 ? -15.749 11.430 13.597 1.00 91.94 85 ASP A O 1
ATOM 673 N N . ASP A 1 86 ? -13.732 12.201 14.219 1.00 93.69 86 ASP A N 1
ATOM 674 C CA . ASP A 1 86 ? -13.382 12.820 12.937 1.00 93.69 86 ASP A CA 1
ATOM 675 C C . ASP A 1 86 ? -12.289 12.017 12.224 1.00 93.69 86 ASP A C 1
ATOM 677 O O . ASP A 1 86 ? -11.090 12.282 12.354 1.00 93.69 86 ASP A O 1
ATOM 681 N N . LEU A 1 87 ? -12.722 11.009 11.465 1.00 92.88 87 LEU A N 1
ATOM 682 C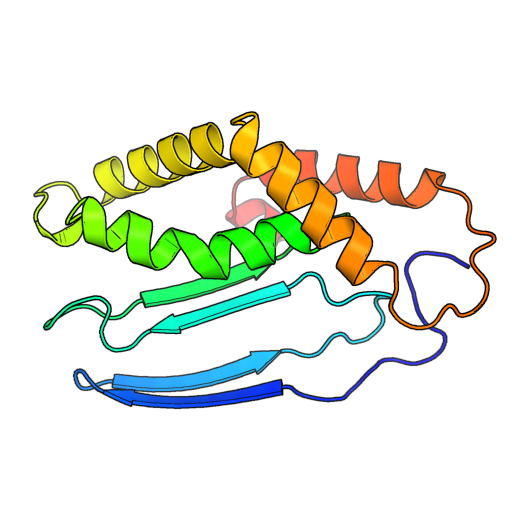 CA . LEU A 1 87 ? -11.834 10.148 10.685 1.00 92.88 87 LEU A CA 1
ATOM 683 C C . LEU A 1 87 ? -11.068 10.910 9.599 1.00 92.88 87 LEU A C 1
ATOM 685 O O . LEU A 1 87 ? -9.932 10.550 9.307 1.00 92.88 87 LEU A O 1
ATOM 689 N N . VAL A 1 88 ? -11.667 11.939 8.991 1.00 93.38 88 VAL A N 1
ATOM 690 C CA . VAL A 1 88 ? -11.060 12.641 7.849 1.00 93.38 88 VAL A CA 1
ATOM 691 C C . VAL A 1 88 ? -9.850 13.433 8.316 1.00 93.38 88 VAL A C 1
ATOM 693 O O . VAL A 1 88 ? -8.755 13.236 7.790 1.00 93.38 88 VAL A O 1
ATOM 696 N N . THR A 1 89 ? -10.032 14.273 9.335 1.00 94.19 89 THR A N 1
ATOM 697 C CA . THR A 1 89 ? -8.933 15.066 9.898 1.00 94.19 89 THR A CA 1
ATOM 698 C C . THR A 1 89 ? -7.859 14.152 10.484 1.00 94.19 89 THR A C 1
ATOM 700 O O . THR A 1 89 ? -6.677 14.341 10.213 1.00 94.19 89 THR A O 1
ATOM 703 N N . THR A 1 90 ? -8.265 13.093 11.194 1.00 94.75 90 THR A N 1
ATOM 704 C CA . THR A 1 90 ? -7.325 12.113 11.760 1.00 94.75 90 THR A CA 1
ATOM 705 C C . THR A 1 90 ? -6.469 11.463 10.673 1.00 94.75 90 THR A C 1
ATOM 707 O O . THR A 1 90 ? -5.258 11.362 10.826 1.00 94.75 90 THR A O 1
ATOM 710 N N . LEU A 1 91 ? -7.064 11.023 9.559 1.00 94.94 91 LEU A N 1
ATOM 711 C CA . LEU A 1 91 ? -6.298 10.414 8.471 1.00 94.94 91 LEU A CA 1
ATOM 712 C C . LEU A 1 91 ? -5.349 11.420 7.811 1.00 94.94 91 LEU A C 1
ATOM 714 O O . LEU A 1 91 ? -4.212 11.063 7.526 1.00 94.94 91 LEU A O 1
ATOM 718 N N . GLN A 1 92 ? -5.768 12.672 7.614 1.00 95.75 92 GLN A N 1
ATOM 719 C CA . GLN A 1 92 ? -4.884 13.717 7.084 1.00 95.75 92 GLN A CA 1
ATOM 720 C C . GLN A 1 92 ? -3.663 13.938 7.985 1.00 95.75 92 GLN A C 1
ATOM 722 O O . GLN A 1 92 ? -2.536 13.951 7.494 1.00 95.75 92 GLN A O 1
ATOM 727 N N . GLU A 1 93 ? -3.877 14.050 9.296 1.00 95.88 93 GLU A N 1
ATOM 728 C CA . GLU A 1 93 ? -2.800 14.177 10.282 1.00 95.88 93 GLU A CA 1
ATOM 729 C C . GLU A 1 93 ? -1.872 12.957 10.259 1.00 95.88 93 GLU A C 1
ATOM 731 O O . GLU A 1 93 ? -0.656 13.112 10.254 1.00 95.88 93 GLU A O 1
ATOM 736 N N . ILE A 1 94 ? -2.424 11.744 10.152 1.00 96.06 94 ILE A N 1
ATOM 737 C CA . ILE A 1 94 ? -1.633 10.510 10.070 1.00 96.06 94 ILE A CA 1
ATOM 738 C C . ILE A 1 94 ? -0.718 10.492 8.848 1.00 96.06 94 ILE A C 1
ATOM 740 O O . ILE A 1 94 ? 0.423 10.054 8.962 1.00 96.06 94 ILE A O 1
ATOM 744 N N . PHE A 1 95 ? -1.193 10.941 7.687 1.00 96.56 95 PHE A N 1
ATOM 745 C CA . PHE A 1 95 ? -0.358 10.989 6.486 1.00 96.56 95 PHE A CA 1
ATOM 746 C C . PHE A 1 95 ? 0.793 11.990 6.640 1.00 96.56 95 PHE A C 1
ATOM 748 O O . PHE A 1 95 ? 1.914 11.680 6.246 1.00 96.56 95 PHE A O 1
ATOM 755 N N . VAL A 1 96 ? 0.540 13.146 7.263 1.00 97.31 96 VAL A N 1
ATOM 756 C CA . VAL A 1 96 ? 1.587 14.135 7.567 1.00 97.31 96 VAL A CA 1
ATOM 757 C C . VAL A 1 96 ? 2.594 13.576 8.578 1.00 97.31 96 VAL A C 1
ATOM 759 O O . VAL A 1 96 ? 3.796 13.632 8.336 1.00 97.31 96 VAL A O 1
ATOM 762 N N . ASP A 1 97 ? 2.121 12.964 9.665 1.00 97.69 97 ASP A N 1
ATOM 763 C CA . ASP A 1 97 ? 2.973 12.315 10.669 1.00 97.69 97 ASP A CA 1
ATOM 764 C C . ASP A 1 97 ? 3.834 11.198 10.057 1.00 97.69 97 ASP A C 1
ATOM 766 O O . ASP A 1 97 ? 4.993 11.006 10.431 1.00 97.69 97 ASP A O 1
ATOM 770 N N . PHE A 1 98 ? 3.254 10.414 9.144 1.00 97.75 98 PHE A N 1
ATOM 771 C CA . PHE A 1 98 ? 3.962 9.337 8.463 1.00 97.75 98 PHE A CA 1
ATOM 772 C C . PHE A 1 98 ? 5.048 9.891 7.534 1.00 97.75 98 PHE A C 1
ATOM 774 O O . PHE A 1 98 ? 6.157 9.354 7.515 1.00 97.75 98 PHE A O 1
ATOM 781 N N . ASP A 1 99 ? 4.778 10.993 6.829 1.00 97.00 99 ASP A N 1
ATOM 782 C CA . ASP A 1 99 ? 5.778 11.683 6.005 1.00 97.00 99 ASP A CA 1
ATOM 783 C C . ASP A 1 99 ? 6.945 12.227 6.845 1.00 97.00 99 ASP A C 1
ATOM 785 O O . ASP A 1 99 ? 8.116 12.036 6.505 1.00 97.00 99 ASP A O 1
ATOM 789 N N . ASP A 1 100 ? 6.664 12.804 8.015 1.00 97.19 100 ASP A N 1
ATOM 790 C CA . ASP A 1 100 ? 7.711 13.247 8.943 1.00 97.19 100 ASP A CA 1
ATOM 791 C C . ASP A 1 100 ? 8.610 12.081 9.402 1.00 97.19 100 ASP A C 1
ATOM 793 O O . ASP A 1 100 ? 9.825 12.246 9.574 1.00 97.19 100 ASP A O 1
ATOM 797 N N . ILE A 1 101 ? 8.052 10.874 9.537 1.00 96.62 101 ILE A N 1
ATOM 798 C CA . ILE A 1 101 ? 8.820 9.660 9.846 1.00 96.62 101 ILE A CA 1
ATOM 799 C C . ILE A 1 101 ? 9.684 9.225 8.670 1.00 96.62 101 ILE A C 1
ATOM 801 O O . ILE A 1 101 ? 10.851 8.888 8.892 1.00 96.62 101 ILE A O 1
ATOM 805 N N . LEU A 1 102 ? 9.164 9.264 7.439 1.00 94.56 102 LEU A N 1
ATOM 806 C CA . LEU A 1 102 ? 9.949 8.976 6.232 1.00 94.56 102 LEU A CA 1
ATOM 807 C C . LEU A 1 102 ? 11.193 9.867 6.154 1.00 94.56 102 LEU A C 1
ATOM 809 O O . LEU A 1 102 ? 12.268 9.410 5.771 1.00 94.56 102 LEU A O 1
ATOM 813 N N . ARG A 1 103 ? 11.067 11.120 6.601 1.00 93.81 103 ARG A N 1
ATOM 814 C CA . ARG A 1 103 ? 12.142 12.121 6.612 1.00 93.81 103 ARG A CA 1
ATOM 815 C C . ARG A 1 103 ? 13.116 11.990 7.786 1.00 93.81 103 ARG A C 1
ATOM 817 O O . ARG A 1 103 ? 14.122 12.704 7.819 1.00 93.81 103 ARG A O 1
ATOM 824 N N . SER A 1 104 ? 12.859 11.095 8.740 1.00 97.12 104 SER A N 1
ATOM 825 C CA . SER A 1 104 ? 13.764 10.847 9.864 1.00 97.12 104 SER A CA 1
ATOM 826 C C . SER A 1 104 ? 15.084 10.213 9.404 1.00 97.12 104 SER A C 1
ATOM 828 O O . SER A 1 104 ? 15.136 9.456 8.437 1.00 97.12 104 SER A O 1
ATOM 830 N N . GLU A 1 105 ? 16.189 10.489 10.106 1.00 96.19 105 GLU A N 1
ATOM 831 C CA . GLU A 1 105 ? 17.506 9.966 9.706 1.00 96.19 105 GLU A CA 1
ATOM 832 C C . GLU A 1 105 ? 17.584 8.434 9.683 1.00 96.19 105 GLU A C 1
ATOM 834 O O . GLU A 1 105 ? 18.362 7.868 8.914 1.00 96.19 105 GLU A O 1
ATOM 839 N N . GLU A 1 106 ? 16.836 7.770 10.562 1.00 96.69 106 GLU A N 1
ATOM 840 C CA . GLU A 1 106 ? 16.792 6.312 10.655 1.00 96.69 106 GLU A CA 1
ATOM 841 C C . GLU A 1 106 ? 16.117 5.717 9.420 1.00 96.69 106 GLU A C 1
ATOM 843 O O . GLU A 1 106 ? 16.726 4.904 8.721 1.00 96.69 106 GLU A O 1
ATOM 848 N N . VAL A 1 107 ? 14.921 6.206 9.088 1.00 96.44 107 VAL A N 1
ATOM 849 C CA . VAL A 1 107 ? 14.161 5.730 7.930 1.00 96.44 107 VAL A CA 1
ATOM 850 C C . VAL A 1 107 ? 14.860 6.104 6.630 1.00 96.44 107 VAL A C 1
ATOM 852 O O . VAL A 1 107 ? 15.020 5.255 5.763 1.00 96.44 107 VAL A O 1
ATOM 855 N N . MET A 1 108 ? 15.428 7.306 6.518 1.00 95.12 108 MET A N 1
ATOM 856 C CA . MET A 1 108 ? 16.226 7.693 5.347 1.00 95.12 108 MET A CA 1
ATOM 857 C C . MET A 1 108 ? 17.443 6.780 5.118 1.00 95.12 108 MET A C 1
ATOM 859 O O . MET A 1 108 ? 17.869 6.598 3.976 1.00 95.12 108 MET A O 1
ATOM 863 N N . LYS A 1 109 ? 18.042 6.204 6.171 1.00 96.12 109 LYS A N 1
ATOM 864 C CA . LYS A 1 109 ? 19.110 5.196 6.023 1.00 96.12 109 LYS A CA 1
ATOM 865 C C . LYS A 1 109 ? 18.550 3.853 5.561 1.00 96.12 109 LYS A C 1
ATOM 867 O O . LYS A 1 109 ? 19.194 3.198 4.745 1.00 96.12 109 LYS A O 1
ATOM 872 N N . GLU A 1 110 ? 17.386 3.455 6.065 1.00 96.25 110 GLU A N 1
ATOM 873 C CA . GLU A 1 110 ? 16.700 2.233 5.640 1.00 96.25 110 GLU A CA 1
ATOM 874 C C . GLU A 1 110 ? 16.265 2.312 4.172 1.00 96.25 110 GLU A C 1
ATOM 876 O O . GLU A 1 110 ? 16.604 1.414 3.406 1.00 96.25 110 GLU A O 1
ATOM 881 N N . LEU A 1 111 ? 15.640 3.414 3.7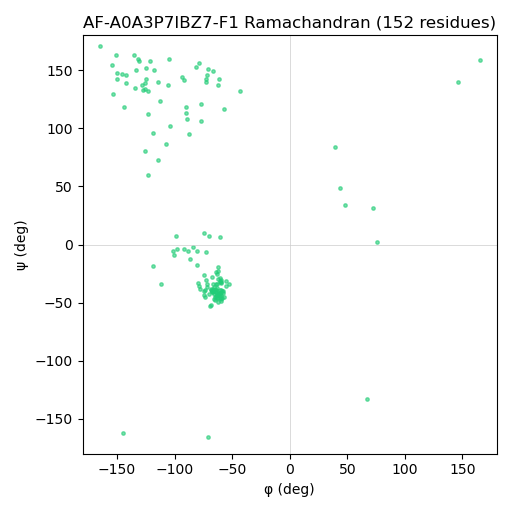52 1.00 95.25 111 LEU A N 1
ATOM 882 C CA . LEU A 1 111 ? 15.251 3.670 2.362 1.00 95.25 111 LEU A CA 1
ATOM 883 C C . LEU A 1 111 ? 16.463 3.611 1.423 1.00 95.25 111 LEU A C 1
ATOM 885 O O . LEU A 1 111 ? 16.440 2.909 0.419 1.00 95.25 111 LEU A O 1
ATOM 889 N N . LYS A 1 112 ? 17.586 4.237 1.803 1.00 93.94 112 LYS A N 1
ATOM 890 C CA . LYS A 1 112 ? 18.846 4.142 1.039 1.00 93.94 112 LYS A CA 1
ATOM 891 C C . LYS A 1 112 ? 19.410 2.725 0.955 1.00 93.94 112 LYS A C 1
ATOM 893 O O . LYS A 1 112 ? 20.136 2.423 0.013 1.00 93.94 112 LYS A O 1
ATOM 898 N N . ARG A 1 113 ? 19.162 1.875 1.956 1.00 94.62 113 ARG A N 1
ATOM 899 C CA . ARG A 1 113 ? 19.549 0.458 1.910 1.00 94.62 113 ARG A CA 1
ATOM 900 C C . ARG A 1 113 ? 18.629 -0.307 0.959 1.00 94.62 113 ARG A C 1
ATOM 902 O O . ARG A 1 113 ? 19.139 -1.060 0.141 1.00 94.62 113 ARG A O 1
ATOM 909 N N . MET A 1 114 ? 17.319 -0.077 1.041 1.00 93.25 114 MET A N 1
ATOM 910 C CA . MET A 1 114 ? 16.325 -0.693 0.157 1.00 93.25 114 MET A CA 1
ATOM 911 C C . MET A 1 114 ? 16.578 -0.349 -1.316 1.00 93.25 114 MET A C 1
ATOM 913 O O . MET A 1 114 ? 16.576 -1.255 -2.141 1.00 93.25 114 MET A O 1
ATOM 917 N N . ALA A 1 115 ? 16.890 0.914 -1.622 1.00 90.12 115 ALA A N 1
ATOM 918 C CA . ALA A 1 115 ? 17.210 1.355 -2.981 1.00 90.12 115 ALA A CA 1
ATOM 919 C C . ALA A 1 115 ? 18.442 0.634 -3.565 1.00 90.12 115 ALA A C 1
ATOM 921 O O . ALA A 1 115 ? 18.444 0.226 -4.719 1.00 90.12 115 ALA A O 1
ATOM 922 N N . LYS A 1 116 ? 19.482 0.389 -2.755 1.00 86.62 116 LYS A N 1
ATOM 923 C CA . LYS A 1 116 ? 20.663 -0.375 -3.205 1.00 86.62 116 LYS A CA 1
ATOM 924 C C . LYS A 1 116 ? 20.352 -1.848 -3.455 1.00 86.62 116 LYS A C 1
ATOM 926 O O . LYS A 1 116 ? 20.866 -2.440 -4.392 1.00 86.62 116 LYS A O 1
ATOM 931 N N . GLU A 1 117 ? 19.505 -2.441 -2.619 1.00 81.38 117 GLU A N 1
ATOM 932 C CA . GLU A 1 117 ? 19.077 -3.833 -2.790 1.00 81.38 117 GLU A CA 1
ATOM 933 C C . GLU A 1 117 ? 18.202 -4.019 -4.038 1.00 81.38 117 GLU A C 1
ATOM 935 O O . GLU A 1 117 ? 18.215 -5.103 -4.620 1.00 81.38 117 GLU A O 1
ATOM 940 N N . SER A 1 118 ? 17.470 -2.983 -4.470 1.00 69.81 118 SER A N 1
ATOM 941 C CA . SER A 1 118 ? 16.715 -3.007 -5.728 1.00 69.81 118 SER A CA 1
ATOM 942 C C . SER A 1 118 ? 17.580 -2.727 -6.968 1.00 69.81 118 SER A C 1
ATOM 944 O O . SER A 1 118 ? 17.174 -3.082 -8.075 1.00 69.81 118 SER A O 1
ATOM 946 N N . GLU A 1 119 ? 18.780 -2.155 -6.808 1.00 63.72 119 GLU A N 1
ATOM 947 C CA . GLU A 1 119 ? 19.786 -1.982 -7.871 1.00 63.72 119 GLU A CA 1
ATOM 948 C C . GLU A 1 119 ? 20.599 -3.259 -8.155 1.00 63.72 119 GLU A C 1
ATOM 950 O O . GLU A 1 119 ? 20.908 -3.520 -9.310 1.00 63.72 119 GLU A O 1
ATOM 955 N N . ASP A 1 120 ? 20.874 -4.107 -7.156 1.00 51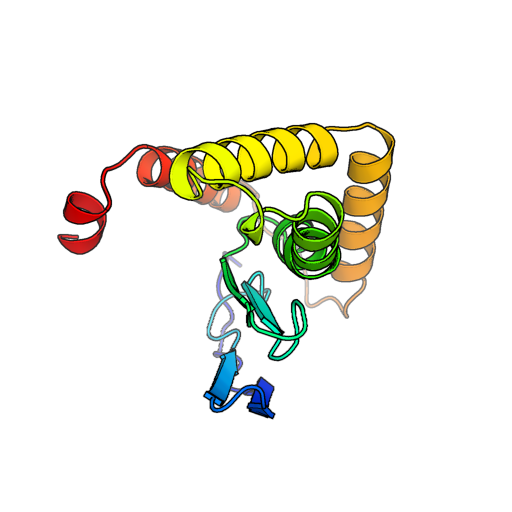.91 120 ASP A N 1
ATOM 956 C CA . ASP A 1 120 ? 21.667 -5.348 -7.317 1.00 51.91 120 ASP A CA 1
ATOM 957 C C . ASP A 1 120 ? 20.917 -6.508 -8.038 1.00 51.91 120 ASP A C 1
ATOM 959 O O . ASP A 1 120 ? 21.391 -7.652 -8.086 1.00 51.91 120 ASP A O 1
ATOM 963 N N . ALA A 1 121 ? 19.739 -6.249 -8.618 1.00 47.25 121 ALA A N 1
ATOM 964 C CA . ALA A 1 121 ? 19.078 -7.162 -9.555 1.00 47.25 121 ALA A CA 1
ATOM 965 C C . ALA A 1 121 ? 19.830 -7.141 -10.906 1.00 47.25 121 ALA A C 1
ATOM 967 O O . ALA A 1 121 ? 20.271 -6.082 -11.329 1.00 47.25 121 ALA A O 1
ATOM 968 N N . PRO A 1 122 ? 20.022 -8.282 -11.600 1.00 40.66 122 PRO A N 1
ATOM 969 C CA . PRO A 1 122 ? 21.074 -8.424 -12.608 1.00 40.66 122 PRO A CA 1
ATOM 970 C C . PRO A 1 122 ? 20.984 -7.376 -13.726 1.00 40.66 122 PRO A C 1
ATOM 972 O O . PRO A 1 122 ? 20.036 -7.388 -14.515 1.00 40.66 122 PRO A O 1
ATOM 975 N N . ASP A 1 123 ? 22.029 -6.546 -13.795 1.00 40.16 123 ASP A N 1
ATOM 976 C CA . ASP A 1 123 ? 22.303 -5.548 -14.827 1.00 40.16 123 ASP A CA 1
ATOM 977 C C . ASP A 1 123 ? 22.033 -6.071 -16.244 1.00 40.16 123 ASP A C 1
ATOM 979 O O . ASP A 1 123 ? 22.535 -7.121 -16.669 1.00 40.16 123 ASP A O 1
ATOM 983 N N . ARG A 1 124 ? 21.308 -5.268 -17.022 1.00 46.69 124 ARG A N 1
ATOM 984 C CA . ARG A 1 124 ? 21.498 -5.195 -18.471 1.00 46.69 124 ARG A CA 1
ATOM 985 C C . ARG A 1 124 ? 21.901 -3.763 -18.802 1.00 46.69 124 ARG A C 1
ATOM 987 O O . ARG A 1 124 ? 21.029 -2.916 -18.927 1.00 46.69 124 ARG A O 1
ATOM 994 N N . ASP A 1 125 ? 23.212 -3.560 -18.915 1.00 39.19 125 ASP A N 1
ATOM 995 C CA . ASP A 1 125 ? 23.914 -2.417 -19.516 1.00 39.19 125 ASP A CA 1
ATOM 996 C C . ASP A 1 125 ? 23.294 -1.027 -19.244 1.00 39.19 125 ASP A C 1
ATOM 998 O O . ASP A 1 125 ? 22.566 -0.479 -20.075 1.00 39.19 125 ASP A O 1
ATOM 1002 N N . ASP A 1 126 ? 23.635 -0.437 -18.093 1.00 45.41 126 ASP A N 1
ATOM 1003 C CA . ASP A 1 126 ? 23.319 0.955 -17.750 1.00 45.41 126 ASP A CA 1
ATOM 1004 C C . ASP A 1 126 ? 24.408 1.922 -18.260 1.00 45.41 126 ASP A C 1
ATOM 1006 O O . ASP A 1 126 ? 25.438 2.139 -17.627 1.00 45.41 126 ASP A O 1
ATOM 1010 N N . ASP A 1 127 ? 24.173 2.485 -19.446 1.00 42.38 127 ASP A N 1
ATOM 1011 C CA . ASP A 1 127 ? 24.827 3.697 -19.966 1.00 42.38 127 ASP A CA 1
ATOM 1012 C C . ASP A 1 127 ? 23.715 4.725 -20.312 1.00 42.38 127 ASP A C 1
ATOM 1014 O O . ASP A 1 127 ? 23.505 5.088 -21.478 1.00 42.38 127 ASP A O 1
ATOM 1018 N N . GLY A 1 128 ? 22.903 5.120 -19.319 1.00 45.16 128 GLY A N 1
ATOM 1019 C CA . GLY A 1 128 ? 21.757 6.034 -19.466 1.00 45.16 128 GLY A CA 1
ATOM 1020 C C . GLY A 1 128 ? 21.988 7.454 -18.922 1.00 45.16 128 GLY A C 1
ATOM 1021 O O . GLY A 1 128 ? 22.550 7.644 -17.852 1.00 45.16 128 GLY A O 1
ATOM 1022 N N . ASP A 1 129 ? 21.553 8.470 -19.671 1.00 48.19 129 ASP A N 1
ATOM 1023 C CA . ASP A 1 129 ? 21.572 9.892 -19.298 1.00 48.19 129 ASP A CA 1
ATOM 1024 C C . ASP A 1 129 ? 20.426 10.226 -18.314 1.00 48.19 129 ASP A C 1
ATOM 1026 O O . ASP A 1 129 ? 19.259 10.068 -18.661 1.00 48.19 129 ASP A O 1
ATOM 1030 N N . ASN A 1 130 ? 20.747 10.729 -17.114 1.00 51.19 130 ASN A N 1
ATOM 1031 C CA . ASN A 1 130 ? 19.805 11.029 -16.010 1.00 51.19 130 ASN A CA 1
ATOM 1032 C C . ASN A 1 130 ? 18.862 12.232 -16.254 1.00 51.19 130 ASN A C 1
ATOM 1034 O O . ASN A 1 130 ? 18.183 12.689 -15.334 1.00 51.19 130 ASN A O 1
ATOM 1038 N N . SER A 1 131 ? 18.846 12.805 -17.458 1.00 52.84 131 SER A N 1
ATOM 1039 C CA . SER A 1 131 ? 18.051 13.999 -17.776 1.00 52.84 131 SER A CA 1
ATOM 1040 C C . SER A 1 131 ? 16.547 13.710 -17.909 1.00 52.84 131 SER A C 1
ATOM 1042 O O . SER A 1 131 ? 15.724 14.592 -17.652 1.00 52.84 131 SER A O 1
ATOM 1044 N N . GLU A 1 132 ? 16.177 12.475 -18.257 1.00 55.38 132 GLU A N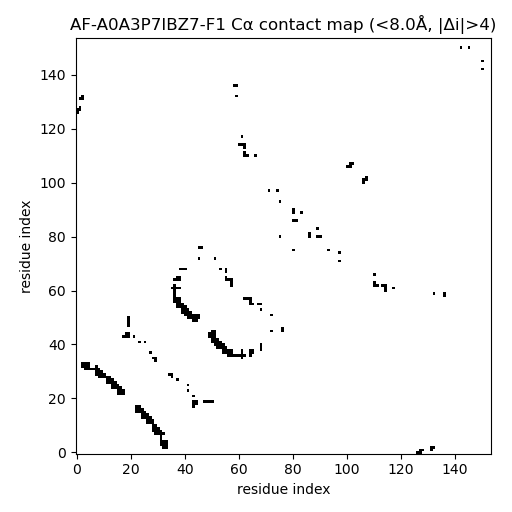 1
ATOM 1045 C CA . GLU A 1 132 ? 14.778 12.042 -18.392 1.00 55.38 132 GLU A CA 1
ATOM 1046 C C . GLU A 1 132 ? 14.107 11.848 -17.016 1.00 55.38 132 GLU A C 1
ATOM 1048 O O . GLU A 1 132 ? 12.998 12.343 -16.808 1.00 55.38 132 GLU A O 1
ATOM 1053 N N . ASP A 1 133 ? 14.821 11.279 -16.037 1.00 56.25 133 ASP A N 1
ATOM 1054 C CA . ASP A 1 133 ? 14.342 11.108 -14.653 1.00 56.25 133 ASP A CA 1
ATOM 1055 C C . ASP A 1 133 ? 14.024 12.447 -13.964 1.00 56.25 133 ASP A C 1
ATOM 1057 O O . ASP A 1 133 ? 13.124 12.548 -13.125 1.00 56.25 133 ASP A O 1
ATOM 1061 N N . GLU A 1 134 ? 14.754 13.510 -14.313 1.00 56.34 134 GLU A N 1
ATOM 1062 C CA . GLU A 1 134 ? 14.506 14.852 -13.783 1.00 56.34 134 GLU A CA 1
ATOM 1063 C C . GLU A 1 134 ? 13.223 15.468 -14.370 1.00 56.34 134 GLU A C 1
ATOM 1065 O O . GLU A 1 134 ? 12.460 16.107 -13.644 1.00 56.34 134 GLU A O 1
ATOM 1070 N N . CYS A 1 135 ? 12.932 15.220 -15.652 1.00 57.94 135 CYS A N 1
ATOM 1071 C CA . CYS A 1 135 ? 11.700 15.665 -16.312 1.00 57.94 135 CYS A CA 1
ATOM 1072 C C . CYS A 1 135 ? 10.461 14.988 -15.707 1.00 57.94 135 CYS A C 1
ATOM 1074 O O . CYS A 1 135 ? 9.483 15.654 -15.360 1.00 57.94 135 CYS A O 1
ATOM 1076 N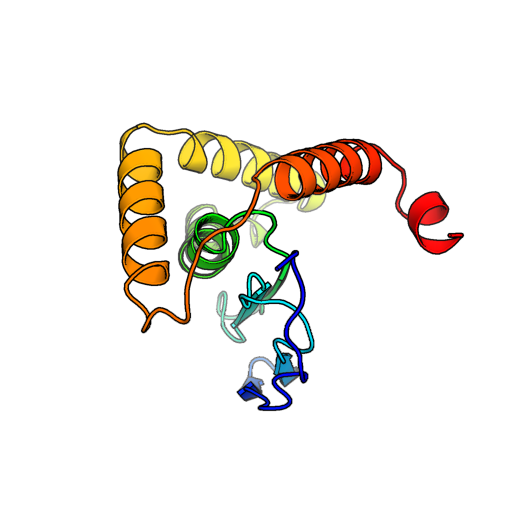 N . ASP A 1 136 ? 10.548 13.678 -15.499 1.00 58.28 136 ASP A N 1
ATOM 1077 C CA . ASP A 1 136 ? 9.493 12.862 -14.907 1.00 58.28 136 ASP A CA 1
ATOM 1078 C C . ASP A 1 136 ? 9.201 13.276 -13.448 1.00 58.28 136 ASP A C 1
ATOM 1080 O O . ASP A 1 136 ? 8.044 13.362 -13.020 1.00 58.28 136 ASP A O 1
ATOM 1084 N N . ARG A 1 137 ? 10.239 13.616 -12.668 1.00 59.97 137 ARG A N 1
ATOM 1085 C CA . ARG A 1 137 ? 10.074 14.181 -11.313 1.00 59.97 137 ARG A CA 1
ATOM 1086 C C . ARG A 1 137 ? 9.374 15.540 -11.318 1.00 59.97 137 ARG A C 1
ATOM 1088 O O . ARG A 1 137 ? 8.531 15.789 -10.457 1.00 59.97 137 ARG A O 1
ATOM 1095 N N . ILE A 1 138 ? 9.710 16.417 -12.265 1.00 65.06 138 ILE A N 1
ATOM 1096 C CA . ILE A 1 138 ? 9.085 17.744 -12.390 1.00 65.06 138 ILE A CA 1
ATOM 1097 C C . ILE A 1 138 ? 7.593 17.606 -12.705 1.00 65.06 138 ILE A C 1
ATOM 1099 O O . ILE A 1 138 ? 6.774 18.279 -12.077 1.00 65.06 138 ILE A O 1
ATOM 1103 N N . GLN A 1 139 ? 7.238 16.705 -13.621 1.00 69.38 139 GLN A N 1
ATOM 1104 C CA . GLN A 1 139 ? 5.849 16.476 -14.005 1.00 69.38 139 GLN A CA 1
ATOM 1105 C C . GLN A 1 139 ? 5.010 15.934 -12.837 1.00 69.38 139 GLN A C 1
ATOM 1107 O O . GLN A 1 139 ? 3.890 16.386 -12.618 1.00 69.38 139 GLN A O 1
ATOM 1112 N N . THR A 1 140 ? 5.580 15.047 -12.021 1.00 63.53 140 THR A N 1
ATOM 1113 C CA . THR A 1 140 ? 4.894 14.484 -10.845 1.00 63.53 140 THR A CA 1
ATOM 1114 C C . THR A 1 140 ? 4.632 15.535 -9.766 1.00 63.53 140 THR A C 1
ATOM 1116 O O . THR A 1 140 ? 3.555 15.571 -9.172 1.00 63.53 140 THR A O 1
ATOM 1119 N N . ILE A 1 141 ? 5.591 16.435 -9.517 1.00 69.69 141 ILE A N 1
ATOM 1120 C CA . ILE A 1 141 ? 5.390 17.555 -8.582 1.00 69.69 141 ILE A CA 1
ATOM 1121 C C . ILE A 1 141 ? 4.237 18.438 -9.064 1.00 69.69 141 ILE A C 1
ATOM 1123 O O . ILE A 1 141 ? 3.384 18.830 -8.266 1.00 69.69 141 ILE A O 1
ATOM 1127 N N . GLU A 1 142 ? 4.189 18.718 -10.364 1.00 72.38 142 GLU A N 1
ATOM 1128 C CA . GLU A 1 142 ? 3.113 19.494 -10.970 1.00 72.38 142 GLU A CA 1
ATOM 1129 C C . GLU A 1 142 ? 1.759 18.783 -10.802 1.00 72.38 142 GLU A C 1
ATOM 1131 O O . GLU A 1 142 ? 0.827 19.381 -10.266 1.00 72.38 142 GLU A O 1
ATOM 1136 N N . GLU A 1 143 ? 1.673 17.492 -11.131 1.00 75.12 143 GLU A N 1
ATOM 1137 C CA . GLU A 1 143 ? 0.449 16.686 -11.008 1.00 75.12 143 GLU A CA 1
ATOM 1138 C C . GLU A 1 143 ? -0.028 16.540 -9.555 1.00 75.12 143 GLU A C 1
ATOM 1140 O O . GLU A 1 143 ? -1.224 16.650 -9.290 1.00 75.12 143 GLU A O 1
ATOM 1145 N N . SER A 1 144 ? 0.888 16.404 -8.589 1.00 68.25 144 SER A N 1
ATOM 1146 C CA . SER A 1 144 ? 0.556 16.320 -7.155 1.00 68.25 144 SER A CA 1
ATOM 1147 C C . SER A 1 144 ? -0.125 17.580 -6.607 1.00 68.25 144 SER A C 1
ATOM 1149 O O . SER A 1 144 ? -0.828 17.532 -5.598 1.00 68.25 144 SER A O 1
ATOM 1151 N N . SER A 1 145 ? 0.075 18.718 -7.278 1.00 73.19 145 SER A N 1
ATOM 1152 C CA . SER A 1 145 ? -0.512 20.006 -6.908 1.00 73.19 145 SER A CA 1
ATOM 1153 C C . SER A 1 145 ? -1.852 20.293 -7.596 1.00 73.19 145 SER A C 1
ATOM 1155 O O . SER A 1 145 ? -2.491 21.304 -7.295 1.00 73.19 145 SER A O 1
ATOM 1157 N N . MET A 1 146 ? -2.293 19.412 -8.500 1.00 80.31 146 MET A N 1
ATOM 1158 C CA . MET A 1 146 ? -3.523 19.581 -9.267 1.00 80.31 146 MET A CA 1
ATOM 1159 C C . MET A 1 146 ? -4.724 18.887 -8.601 1.00 80.31 146 MET A C 1
ATOM 1161 O O . MET A 1 146 ? -4.594 17.799 -8.036 1.00 80.31 146 MET A O 1
ATOM 1165 N N . PRO A 1 147 ? -5.934 19.469 -8.684 1.00 77.31 147 PRO A N 1
ATOM 1166 C CA . PRO A 1 147 ? -7.161 18.782 -8.300 1.00 77.31 147 PRO A CA 1
ATOM 1167 C C . PRO A 1 147 ? -7.403 17.527 -9.150 1.00 77.31 147 PRO A C 1
ATOM 1169 O O . PRO A 1 147 ? -7.213 17.539 -10.366 1.00 77.31 147 PRO A O 1
ATOM 1172 N N . LEU A 1 148 ? -7.920 16.465 -8.524 1.00 63.44 148 LEU A N 1
ATOM 1173 C CA . LEU A 1 148 ? -8.190 15.171 -9.171 1.00 63.44 148 LEU A CA 1
ATOM 1174 C C . LEU A 1 148 ? -9.053 15.290 -10.444 1.00 63.44 148 LEU A C 1
ATOM 1176 O O . LEU A 1 148 ? -8.869 14.549 -11.405 1.00 63.44 148 LEU A O 1
ATOM 1180 N N . GLU A 1 149 ? -9.986 16.240 -10.461 1.00 79.81 149 GLU A N 1
ATOM 1181 C CA . GLU A 1 149 ? -10.875 16.515 -11.594 1.00 79.81 149 GLU A CA 1
ATOM 1182 C C . GLU A 1 149 ? -10.116 16.999 -12.837 1.00 79.81 149 GLU A C 1
ATOM 1184 O O . GLU A 1 149 ? -10.504 16.664 -13.953 1.00 79.81 149 GLU A O 1
ATOM 1189 N N . GLU A 1 150 ? -9.025 17.746 -12.659 1.00 77.75 150 GLU A N 1
ATOM 1190 C CA . GLU A 1 150 ? -8.200 18.245 -13.762 1.00 77.75 150 GLU A CA 1
ATOM 1191 C C . GLU A 1 150 ? -7.284 17.147 -14.308 1.00 77.75 150 GLU A C 1
ATOM 1193 O O . GLU A 1 150 ? -7.154 17.008 -15.527 1.00 77.75 150 GLU A O 1
ATOM 1198 N N . ILE A 1 151 ? -6.737 16.305 -13.425 1.00 71.56 151 ILE A N 1
ATOM 1199 C CA . ILE A 1 151 ? -5.917 15.142 -13.800 1.00 71.56 151 ILE A CA 1
ATOM 1200 C C . ILE A 1 151 ? -6.708 14.196 -14.717 1.00 71.56 151 ILE A C 1
ATOM 1202 O O . ILE A 1 151 ? -6.196 13.743 -15.735 1.00 71.56 151 ILE A O 1
ATOM 1206 N N . LEU A 1 152 ? -7.988 13.958 -14.413 1.00 63.12 152 LEU A N 1
ATOM 1207 C CA . LEU A 1 152 ? -8.856 13.044 -15.168 1.00 63.12 152 LEU A CA 1
ATOM 1208 C C . LEU A 1 152 ? -9.310 13.568 -16.546 1.00 63.12 152 LEU A C 1
ATOM 1210 O O . LEU A 1 152 ? -9.980 12.838 -17.278 1.00 63.12 152 LEU A O 1
ATOM 1214 N N . THR A 1 153 ? -9.003 14.822 -16.895 1.00 74.44 153 THR A N 1
ATOM 1215 C CA . THR A 1 153 ? -9.409 15.440 -18.175 1.00 74.44 153 THR A CA 1
ATOM 1216 C C . THR A 1 153 ? -8.306 15.507 -19.232 1.00 74.44 153 THR A C 1
ATOM 1218 O O . THR A 1 153 ? -8.587 15.914 -20.363 1.00 74.44 153 THR A O 1
ATOM 1221 N N . ARG A 1 154 ? -7.079 15.114 -18.879 1.00 57.56 154 ARG A N 1
ATOM 1222 C CA . ARG A 1 154 ? -5.956 14.942 -19.810 1.00 57.56 154 ARG A CA 1
ATOM 1223 C C . ARG A 1 154 ? -6.025 13.597 -20.530 1.00 57.56 154 ARG A C 1
ATOM 1225 O O . ARG A 1 154 ? -5.622 13.582 -21.716 1.00 57.56 154 ARG A O 1
#

Mean predicted aligned error: 9.62 Å

Foldseek 3Di:
DDQFDPFFQADKDKDWDDALNDTDIDIDGRTTGPDQLKDWDFARPLDNNDTDTDIFRGAPANLVNVVCRVPVSVLCSVVVLVVDPDNPVSVVVSVVVVVVVCVDPVNVVVSVVVRVVRVPPDDDDPPDDCPVSVVRVVVVVVVVPDDPVVVVVD

Organism: Strongylus vulgaris (NCBI:txid40348)

Nearest PDB structures (foldseek):
  2i0o-assembly1_A  TM=8.695E-01  e=2.653E-07  Anopheles gambiae
  4ra2-assembly1_A  TM=8.333E-01  e=6.714E-07  Homo sapiens
  4raf-assembly1_A  TM=8.311E-01  e=1.501E-06  Homo sapiens
  6b67-assembly3_C  TM=7.867E-01  e=7.599E-07  Homo sapiens
  4rag-assembly1_A  TM=8.311E-01  e=1.807E-06  Homo sapiens